Protein AF-A0AAV1RRB9-F1 (afdb_monomer)

Solvent-accessible surface area (backbone atoms only — not comparable to full-atom values): 8100 Å² total; per-residue (Å²): 144,80,88,82,88,80,83,94,76,84,83,80,79,78,80,84,76,79,80,80,79,78,76,60,75,64,66,66,58,56,53,53,58,51,52,50,53,50,52,51,52,53,55,63,64,67,69,72,75,82,74,82,63,74,76,48,72,81,57,84,73,44,67,56,48,50,47,99,85,59,80,60,52,45,41,55,83,48,51,37,30,38,40,61,41,67,80,47,100,87,47,66,41,32,40,53,33,31,25,35,58,77,45,92,83,40,57,71,80,43,63,68,93,56,103,60,76,37,70,67,52,72,51,73,81

Radius of gyration: 35.42 Å; Cα contacts (8 Å, |Δi|>4): 133; chains: 1; bounding box: 106×40×64 Å

pLDDT: mean 72.8, std 14.33, range [38.25, 92.75]

Secondary structure (DSSP, 8-state):
------------------------THHHHHHHHHHHHHHHHHHHHTT-------TTPPPTT-EEES-TTPPPEEPTTSSEEEEEEESSTT---EEEEEEESSSTT--EEEE---S--BSS-EEE-

Organism: NCBI:txid77055

Mean predicted aligned error: 17.49 Å

Nearest PDB structures (foldseek):
  3wj9-assembly2_B  TM=6.007E-01  e=3.300E+00  Schizosaccharomyces pombe 972h-
  8pbz-assembly1_E  TM=2.668E-01  e=9.155E-01  Mycoplasmoides genitalium G37
  6rut-assembly2_F-2  TM=2.637E-01  e=2.695E+00  Mycoplasmoides genitalium G37
  6s3u-assembly4_D  TM=2.751E-01  e=2.695E+00  Mycoplasmoides genitalium G37
  6s3u-assembly3_C  TM=2.755E-01  e=2.695E+00  Mycoplasmoides genitalium G37

Sequence (125 aa):
MTCVSIDHRLKLKQPLLTRDKTVPPDLLAMGSKFAFAFLLFYFLMSSHSVTSQTSGNVSIGESLAAMDQNLPWLSPSNDFAFGFRQLSDNDDFFLLAMWYYKIPDRDIVWYANGDRKSCTERIKV

Structure (mmCIF, N/CA/C/O backbone):
data_AF-A0AAV1RRB9-F1
#
_entry.id   AF-A0AAV1RRB9-F1
#
loop_
_atom_site.group_PDB
_atom_site.id
_atom_site.type_symbol
_atom_site.label_atom_id
_atom_site.label_alt_id
_atom_site.label_comp_id
_atom_site.label_asym_id
_atom_site.label_entity_id
_atom_site.label_seq_id
_atom_site.pdbx_PDB_ins_code
_atom_site.Cartn_x
_atom_site.Cartn_y
_atom_site.Cartn_z
_atom_site.occupancy
_atom_site.B_iso_or_equiv
_atom_site.auth_seq_id
_atom_site.auth_comp_id
_atom_site.auth_asym_id
_atom_site.auth_atom_id
_atom_site.pdbx_PDB_model_num
ATOM 1 N N . MET A 1 1 ? -87.352 22.703 3.178 1.00 51.81 1 MET A N 1
ATOM 2 C CA . MET A 1 1 ? -87.181 24.069 3.708 1.00 51.81 1 MET A CA 1
ATOM 3 C C . MET A 1 1 ? -87.572 24.039 5.175 1.00 51.81 1 MET A C 1
ATOM 5 O O . MET A 1 1 ? -88.754 23.938 5.432 1.00 51.81 1 MET A O 1
ATOM 9 N N . THR A 1 2 ? -86.584 23.994 6.074 1.00 38.25 2 THR A N 1
ATOM 10 C CA . THR A 1 2 ? -86.540 24.590 7.430 1.00 38.25 2 THR A CA 1
ATOM 11 C C . THR A 1 2 ? -85.249 24.117 8.096 1.00 38.25 2 THR A C 1
ATOM 13 O O . THR A 1 2 ? -84.996 22.918 8.195 1.00 38.25 2 THR A O 1
ATOM 16 N N . CYS A 1 3 ? -84.419 25.085 8.480 1.00 48.78 3 CYS A N 1
ATOM 17 C CA . CYS A 1 3 ? -83.172 24.926 9.220 1.00 48.78 3 CYS A CA 1
ATOM 18 C C . CYS A 1 3 ? -83.400 24.358 10.622 1.00 48.78 3 CYS A C 1
ATOM 20 O O . CYS A 1 3 ? -84.413 24.675 11.237 1.00 48.78 3 CYS A O 1
ATOM 22 N N . VAL A 1 4 ? -82.377 23.711 11.188 1.00 47.28 4 VAL A N 1
ATOM 23 C CA . VAL A 1 4 ? -82.073 23.850 12.619 1.00 47.28 4 VAL A CA 1
ATOM 24 C C . VAL A 1 4 ? -80.562 24.011 12.776 1.00 47.28 4 VAL A C 1
ATOM 26 O O . VAL A 1 4 ? -79.782 23.114 12.471 1.00 47.28 4 VAL A O 1
ATOM 29 N N . SER A 1 5 ? -80.182 25.210 13.211 1.00 53.41 5 SER A N 1
ATOM 30 C CA . SER A 1 5 ? -78.868 25.547 13.750 1.00 53.41 5 SER A CA 1
ATOM 31 C C . SER A 1 5 ? -78.673 24.802 15.070 1.00 53.41 5 SER A C 1
ATOM 33 O O . SER A 1 5 ? -79.579 24.818 15.905 1.00 53.41 5 SER A O 1
ATOM 35 N N . ILE A 1 6 ? -77.517 24.168 15.272 1.00 54.34 6 ILE A N 1
ATOM 36 C CA . ILE A 1 6 ? -77.141 23.602 16.570 1.00 54.34 6 ILE A CA 1
ATOM 37 C C . ILE A 1 6 ? -75.902 24.340 17.072 1.00 54.34 6 ILE A C 1
ATOM 39 O O . ILE A 1 6 ? -74.846 24.349 16.443 1.00 54.34 6 ILE A O 1
ATOM 43 N N . ASP A 1 7 ? -76.124 24.995 18.206 1.00 57.22 7 ASP A N 1
ATOM 44 C CA . ASP A 1 7 ? -75.237 25.875 18.951 1.00 57.22 7 ASP A CA 1
ATOM 45 C C . ASP A 1 7 ? -74.053 25.117 19.585 1.00 57.22 7 ASP A C 1
ATOM 47 O O . ASP A 1 7 ? -74.138 23.949 19.974 1.00 57.22 7 ASP A O 1
ATOM 51 N N . HIS A 1 8 ? -72.921 25.804 19.684 1.00 49.53 8 HIS A N 1
ATOM 52 C CA . HIS A 1 8 ? -71.588 25.261 19.912 1.00 49.53 8 HIS A CA 1
ATOM 53 C C . HIS A 1 8 ? -71.175 25.467 21.379 1.00 49.53 8 HIS A C 1
ATOM 55 O O . HIS A 1 8 ? -70.448 26.405 21.706 1.00 49.53 8 HIS A O 1
ATOM 61 N N . ARG A 1 9 ? -71.595 24.598 22.309 1.00 56.62 9 ARG A N 1
ATOM 62 C CA . ARG A 1 9 ? -71.136 24.667 23.718 1.00 56.62 9 ARG A CA 1
ATOM 63 C C . ARG A 1 9 ? -70.983 23.299 24.391 1.00 56.62 9 ARG A C 1
ATOM 65 O O . ARG A 1 9 ? -71.721 22.941 25.302 1.00 56.62 9 ARG A O 1
ATOM 72 N N . LEU A 1 10 ? -69.920 22.577 24.038 1.00 43.47 10 LEU A N 1
ATOM 73 C CA . LEU A 1 10 ? -69.386 21.509 24.889 1.00 43.47 10 LEU A CA 1
ATOM 74 C C . LEU A 1 10 ? -68.422 22.121 25.918 1.00 43.47 10 LEU A C 1
ATOM 76 O O . LEU A 1 10 ? -67.304 22.523 25.597 1.00 43.47 10 LEU A O 1
ATOM 80 N N . LYS A 1 11 ? -68.868 22.232 27.175 1.00 55.78 11 LYS A N 1
ATOM 81 C CA . LYS A 1 11 ? -68.004 22.553 28.321 1.00 55.78 11 LYS A CA 1
ATOM 82 C C . LYS A 1 11 ? -67.121 21.340 28.626 1.00 55.78 11 LYS A C 1
ATOM 84 O O . LYS A 1 11 ? -67.548 20.411 29.304 1.00 55.78 11 LYS A O 1
ATOM 89 N N . LEU A 1 12 ? -65.879 21.366 28.152 1.00 44.50 12 LEU A N 1
ATOM 90 C CA . LEU A 1 12 ? -64.845 20.430 28.591 1.00 44.50 12 LEU A CA 1
ATOM 91 C C . LEU A 1 12 ? -64.546 20.676 30.077 1.00 44.50 12 LEU A C 1
ATOM 93 O O . LEU A 1 12 ? -63.987 21.706 30.457 1.00 44.50 12 LEU A O 1
ATOM 97 N N . LYS A 1 13 ? -64.950 19.733 30.929 1.00 47.28 13 LYS A N 1
ATOM 98 C CA . LYS A 1 13 ? -64.556 19.674 32.339 1.00 47.28 13 LYS A CA 1
ATOM 99 C C . LYS A 1 13 ? -63.133 19.119 32.382 1.00 47.28 13 LYS A C 1
ATOM 101 O O . LYS A 1 13 ? -62.922 17.949 32.084 1.00 47.28 13 LYS A O 1
ATOM 106 N N . GLN A 1 14 ? -62.155 19.965 32.688 1.00 52.16 14 GLN A N 1
ATOM 107 C CA . GLN A 1 14 ? -60.766 19.528 32.830 1.00 52.16 14 GLN A CA 1
ATOM 108 C C . GLN A 1 14 ? -60.621 18.596 34.052 1.00 52.16 14 GLN A C 1
ATOM 110 O O . GLN A 1 14 ? -61.156 18.919 35.118 1.00 52.16 14 GLN A O 1
ATOM 115 N N . PRO A 1 15 ? -59.908 17.461 33.932 1.00 46.00 15 PRO A N 1
ATOM 116 C CA . PRO A 1 15 ? -59.528 16.648 35.077 1.00 46.00 15 PRO A CA 1
ATOM 117 C C . PRO A 1 15 ? -58.355 17.308 35.814 1.00 46.00 15 PRO A C 1
ATOM 119 O O . PRO A 1 15 ? -57.329 17.643 35.225 1.00 46.00 15 PRO A O 1
ATOM 122 N N . LEU A 1 16 ? -58.526 17.502 37.121 1.00 53.34 16 LEU A N 1
ATOM 123 C CA . LEU A 1 16 ? -57.481 17.932 38.046 1.00 53.34 16 LEU A CA 1
ATOM 124 C C . LEU A 1 16 ? -56.416 16.831 38.138 1.00 53.34 16 LEU A C 1
ATOM 126 O O . LEU A 1 16 ? -56.592 15.855 38.863 1.00 53.34 16 LEU A O 1
ATOM 130 N N . LEU A 1 17 ? -55.312 16.979 37.405 1.00 53.25 17 LEU A N 1
ATOM 131 C CA . LEU A 1 17 ? -54.121 16.165 37.626 1.00 53.25 17 LEU A CA 1
ATOM 132 C C . LEU A 1 17 ? -53.385 16.746 38.841 1.00 53.25 17 LEU A C 1
ATOM 134 O O . LEU A 1 17 ? -52.654 17.733 38.736 1.00 53.25 17 LEU A O 1
ATOM 138 N N . THR A 1 18 ? -53.624 16.173 40.018 1.00 52.66 18 THR A N 1
ATOM 139 C CA . THR A 1 18 ? -52.824 16.454 41.212 1.00 52.66 18 THR A CA 1
ATOM 140 C C . THR A 1 18 ? -51.384 16.048 40.933 1.00 52.66 18 THR A C 1
ATOM 142 O O . THR A 1 18 ? -51.072 14.879 40.728 1.00 52.66 18 THR A O 1
ATOM 145 N N . ARG A 1 19 ? -50.513 17.052 40.884 1.00 55.91 19 ARG A N 1
ATOM 146 C CA . ARG A 1 19 ? -49.076 16.917 40.687 1.00 55.91 19 ARG A CA 1
ATOM 147 C C . ARG A 1 19 ? -48.447 16.284 41.931 1.00 55.91 19 ARG A C 1
ATOM 149 O O . ARG A 1 19 ? -48.034 17.012 42.830 1.00 55.91 19 ARG A O 1
ATOM 156 N N . ASP A 1 20 ? -48.364 14.959 41.976 1.00 57.38 20 ASP A N 1
ATOM 157 C CA . ASP A 1 20 ? -47.410 14.286 42.857 1.00 57.38 20 ASP A CA 1
ATOM 158 C C . ASP A 1 20 ? -45.998 14.546 42.307 1.00 57.38 20 ASP A C 1
ATOM 160 O O . ASP A 1 20 ? -45.696 14.252 41.150 1.00 57.38 20 ASP A O 1
ATOM 164 N N . LYS A 1 21 ? -45.169 15.233 43.097 1.00 60.34 21 LYS A N 1
ATOM 165 C CA . LYS A 1 21 ? -43.806 15.657 42.727 1.00 60.34 21 LYS A CA 1
ATOM 166 C C . LYS A 1 21 ? -42.730 14.720 43.267 1.00 60.34 21 LYS A C 1
ATOM 168 O O . LYS A 1 21 ? -41.552 15.078 43.246 1.00 60.34 21 LYS A O 1
ATOM 173 N N . THR A 1 22 ? -43.094 13.545 43.753 1.00 66.94 22 THR A N 1
ATOM 174 C CA . THR A 1 22 ? -42.112 12.624 44.316 1.00 66.94 22 THR A CA 1
ATOM 175 C C . THR A 1 22 ? -41.372 11.922 43.177 1.00 66.94 22 THR A C 1
ATOM 177 O O . THR A 1 22 ? -41.810 10.898 42.663 1.00 66.94 22 THR A O 1
ATOM 180 N N . VAL A 1 23 ? -40.259 12.517 42.729 1.00 64.00 23 VAL A N 1
ATOM 181 C CA . VAL A 1 23 ? -39.320 11.871 41.801 1.00 64.00 23 VAL A CA 1
ATOM 182 C C . VAL A 1 23 ? -38.836 10.584 42.476 1.00 64.00 23 VAL A C 1
ATOM 184 O O . VAL A 1 23 ? -38.258 10.671 43.562 1.00 64.00 23 VAL A O 1
ATOM 187 N N . PRO A 1 24 ? -39.082 9.399 41.892 1.00 64.50 24 PRO A N 1
ATOM 188 C CA . PRO A 1 24 ? -38.696 8.147 42.520 1.00 64.50 24 PRO A CA 1
ATOM 189 C C . PRO A 1 24 ? -37.164 8.095 42.644 1.00 64.50 24 PRO A C 1
ATOM 191 O O . PRO A 1 24 ? -36.466 8.441 41.683 1.00 64.50 24 PRO A O 1
ATOM 194 N N . PRO A 1 25 ? -36.616 7.667 43.797 1.00 60.03 25 PRO A N 1
ATOM 195 C CA . PRO A 1 25 ? -35.169 7.610 44.037 1.00 60.03 25 PRO A CA 1
ATOM 196 C C . PRO A 1 25 ? -34.417 6.735 43.013 1.00 60.03 25 PRO A C 1
ATOM 198 O O . PRO A 1 25 ? -33.216 6.909 42.803 1.00 60.03 25 PRO A O 1
ATOM 201 N N . ASP A 1 26 ? -35.136 5.867 42.302 1.00 57.56 26 ASP A N 1
ATOM 202 C CA . ASP A 1 26 ? -34.621 4.998 41.243 1.00 57.56 26 ASP A CA 1
ATOM 203 C C . ASP A 1 26 ? -34.171 5.761 39.985 1.00 57.56 26 ASP A C 1
ATOM 205 O O . ASP A 1 26 ? -33.285 5.301 39.260 1.00 57.56 26 ASP A O 1
ATOM 209 N N . LEU A 1 27 ? -34.721 6.955 39.736 1.00 56.41 27 LEU A N 1
ATOM 210 C CA . LEU A 1 27 ? -34.392 7.759 38.554 1.00 56.41 27 LEU A CA 1
ATOM 211 C C . LEU A 1 27 ? -32.975 8.360 38.640 1.00 56.41 27 LEU A C 1
ATOM 213 O O . LEU A 1 27 ? -32.290 8.493 37.627 1.00 56.41 27 LEU A O 1
ATOM 217 N N . LEU A 1 28 ? -32.509 8.684 39.852 1.00 58.94 28 LEU A N 1
ATOM 218 C CA . LEU A 1 28 ? -31.154 9.198 40.090 1.00 58.94 28 LEU A CA 1
ATOM 219 C C . LEU A 1 28 ? -30.108 8.071 40.117 1.00 58.94 28 LEU A C 1
ATOM 221 O O . LEU A 1 28 ? -28.970 8.268 39.686 1.00 58.94 28 LEU A O 1
ATOM 225 N N . ALA A 1 29 ? -30.490 6.870 40.563 1.00 59.59 29 ALA A N 1
ATOM 226 C CA . ALA A 1 29 ? -29.603 5.707 40.614 1.00 59.59 29 ALA A CA 1
ATOM 227 C C . ALA A 1 29 ? -29.303 5.109 39.223 1.00 59.59 29 ALA A C 1
ATOM 229 O O . ALA A 1 29 ? -28.217 4.565 39.000 1.00 59.59 29 ALA A O 1
ATOM 230 N N . MET A 1 30 ? -30.238 5.232 38.274 1.00 60.72 30 MET A N 1
ATOM 231 C CA . MET A 1 30 ? -30.115 4.660 36.927 1.00 60.72 30 MET A CA 1
ATOM 232 C C . MET A 1 30 ? -29.115 5.424 36.038 1.00 60.72 30 MET A C 1
ATOM 234 O O . MET A 1 30 ? -28.410 4.810 35.237 1.00 60.72 30 MET A O 1
ATOM 238 N N . GLY A 1 31 ? -28.971 6.741 36.226 1.00 65.06 31 GLY A N 1
ATOM 239 C CA . GLY A 1 31 ? -28.043 7.573 35.444 1.00 65.06 31 GLY A CA 1
ATOM 240 C C . GLY A 1 31 ? -26.566 7.383 35.806 1.00 65.06 31 GLY A C 1
ATOM 241 O O . GLY A 1 31 ? -25.703 7.451 34.933 1.00 65.06 31 GLY A O 1
ATOM 242 N N . SER A 1 32 ? -26.265 7.088 37.075 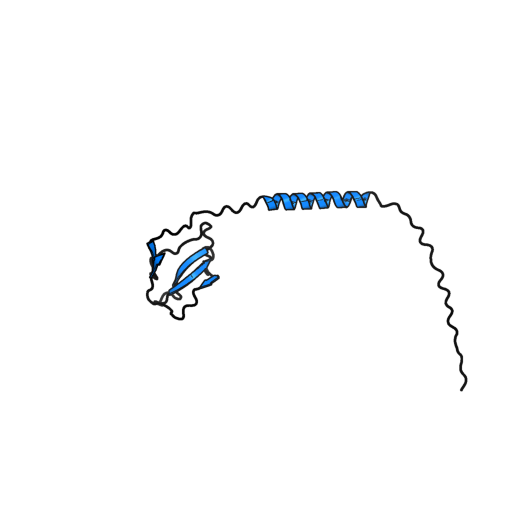1.00 76.94 32 SER A N 1
ATOM 243 C CA . SER A 1 32 ? -24.884 6.969 37.570 1.00 76.94 32 SER A CA 1
ATOM 244 C C . SER A 1 32 ? -24.148 5.754 36.990 1.00 76.94 32 SER A C 1
ATOM 246 O O . SER A 1 32 ? -23.011 5.866 36.534 1.00 76.94 32 SER A O 1
ATOM 248 N N . LYS A 1 33 ? -24.819 4.596 36.914 1.00 77.81 33 LYS A N 1
ATOM 249 C CA . LYS A 1 33 ? -24.242 3.372 36.328 1.00 77.81 33 LYS A CA 1
ATOM 250 C C . LYS A 1 33 ? -23.994 3.522 34.828 1.00 77.81 33 LYS A C 1
ATOM 252 O O . LYS A 1 33 ? -22.961 3.078 34.336 1.00 77.81 33 LYS A O 1
ATOM 257 N N . PHE A 1 34 ? -24.917 4.179 34.124 1.00 78.50 34 PHE A N 1
ATOM 258 C CA . PHE A 1 34 ? -24.753 4.496 32.709 1.00 78.50 34 PHE A CA 1
ATOM 259 C C . PHE A 1 34 ? -23.577 5.448 32.491 1.00 78.50 34 PHE A C 1
ATOM 261 O O . PHE A 1 34 ? -22.702 5.147 31.687 1.00 78.50 34 PHE A O 1
ATOM 268 N N . ALA A 1 35 ? -23.501 6.544 33.250 1.00 85.12 35 ALA A N 1
ATOM 269 C CA . ALA A 1 35 ? -22.389 7.488 33.167 1.00 85.12 35 ALA A CA 1
ATOM 270 C C . ALA A 1 35 ? -21.037 6.811 33.447 1.00 85.12 35 ALA A C 1
ATOM 272 O O . ALA A 1 35 ? -20.076 7.034 32.717 1.00 85.12 35 ALA A O 1
ATOM 273 N N . PHE A 1 36 ? -20.971 5.931 34.448 1.00 85.06 36 PHE A N 1
ATOM 274 C CA . PHE A 1 36 ? -19.762 5.174 34.768 1.00 85.06 36 PHE A CA 1
ATOM 275 C C . PHE A 1 36 ? -19.356 4.202 33.649 1.00 85.06 36 PHE A C 1
ATOM 277 O O . PHE A 1 36 ? -18.182 4.140 33.291 1.00 85.06 36 PHE A O 1
ATOM 284 N N . ALA A 1 37 ? -20.316 3.490 33.049 1.00 88.94 37 ALA A N 1
ATOM 285 C CA . ALA A 1 37 ? -20.062 2.613 31.905 1.00 88.94 37 ALA A CA 1
ATOM 286 C C . ALA A 1 37 ? -19.565 3.395 30.676 1.00 88.94 37 ALA A C 1
ATOM 288 O O . ALA A 1 37 ? -18.619 2.965 30.018 1.00 88.94 37 ALA A O 1
ATOM 289 N N . PHE A 1 38 ? -20.146 4.568 30.404 1.00 84.94 38 PHE A N 1
ATOM 290 C CA . PHE A 1 38 ? -19.672 5.463 29.348 1.00 84.94 38 PHE A CA 1
ATOM 291 C C . PHE A 1 38 ? -18.246 5.956 29.620 1.00 84.94 38 PHE A C 1
ATOM 293 O O . PHE A 1 38 ? -17.404 5.879 28.730 1.00 84.94 38 PHE A O 1
ATOM 300 N N . LEU A 1 39 ? -17.940 6.407 30.840 1.00 86.94 39 LEU A N 1
ATOM 301 C CA . LEU A 1 39 ? -16.593 6.861 31.211 1.00 86.94 39 LEU A CA 1
ATOM 302 C C . LEU A 1 39 ? -15.550 5.743 31.096 1.00 86.94 39 LEU A C 1
ATOM 304 O O . LEU A 1 39 ? -14.458 5.986 30.587 1.00 86.94 39 LEU A O 1
ATOM 308 N N . LEU A 1 40 ? -15.891 4.517 31.502 1.00 86.12 40 LEU A N 1
ATOM 309 C CA . LEU A 1 40 ? -15.035 3.343 31.315 1.00 86.12 40 LEU A CA 1
ATOM 310 C C . LEU A 1 40 ? -14.787 3.040 29.837 1.00 86.12 40 LEU A C 1
ATOM 312 O O . LEU A 1 40 ? -13.651 2.772 29.455 1.00 86.12 40 LEU A O 1
ATOM 316 N N . PHE A 1 41 ? -15.820 3.117 28.998 1.00 85.06 41 PHE A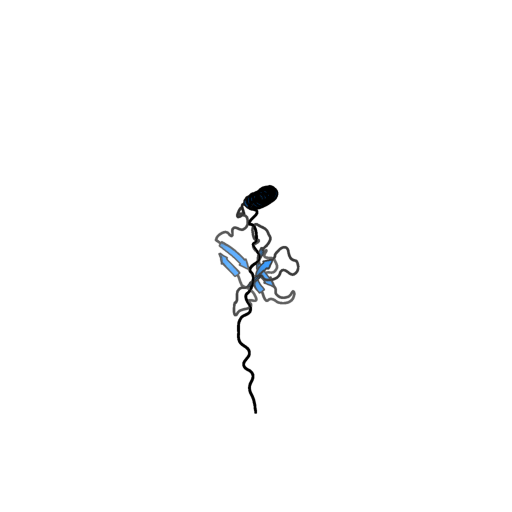 N 1
ATOM 317 C CA . PHE A 1 41 ? -15.688 2.923 27.555 1.00 85.06 41 PHE A CA 1
ATOM 318 C C . PHE A 1 41 ? -14.776 3.982 26.916 1.00 85.06 41 PHE A C 1
ATOM 320 O O . PHE A 1 41 ? -13.870 3.635 26.161 1.00 85.06 41 PHE A O 1
ATOM 327 N N . TYR A 1 42 ? -14.945 5.260 27.272 1.00 84.38 42 TYR A N 1
ATOM 328 C CA . TYR A 1 42 ? -14.056 6.337 26.821 1.00 84.38 42 TYR A CA 1
ATOM 329 C C . TYR A 1 42 ? -12.613 6.144 27.306 1.00 84.38 42 TYR A C 1
ATOM 331 O O . TYR A 1 42 ? -11.680 6.350 26.532 1.00 84.38 42 TYR A O 1
ATOM 339 N N . PHE A 1 43 ? -12.414 5.710 28.553 1.00 82.19 43 PHE A N 1
ATOM 340 C CA . PHE A 1 43 ? -11.085 5.434 29.101 1.00 82.19 43 PHE A CA 1
ATOM 341 C C . PHE A 1 43 ? -10.394 4.273 28.370 1.00 82.19 43 PHE A C 1
ATOM 343 O O . PHE A 1 43 ? -9.234 4.396 27.977 1.00 82.19 43 PHE A O 1
ATOM 350 N N . LEU A 1 44 ? -11.118 3.185 28.100 1.00 80.00 44 LEU A N 1
ATOM 351 C CA . LEU A 1 44 ? -10.616 2.045 27.325 1.00 80.00 44 LEU A CA 1
ATOM 352 C C . LEU A 1 44 ? -10.207 2.457 25.902 1.00 80.00 44 LEU A C 1
ATOM 354 O O . LEU A 1 44 ? -9.141 2.066 25.435 1.00 80.00 44 LEU A O 1
ATOM 358 N N . MET A 1 45 ? -11.006 3.302 25.247 1.00 75.81 45 MET A N 1
ATOM 359 C CA . MET A 1 45 ? -10.720 3.801 23.895 1.00 75.81 45 MET A CA 1
ATOM 360 C C . MET A 1 45 ? -9.595 4.845 23.852 1.00 75.81 45 MET A C 1
ATOM 362 O O . MET A 1 45 ? -8.959 5.023 22.816 1.00 75.81 45 MET A O 1
ATOM 366 N N . SER A 1 46 ? -9.305 5.521 24.969 1.00 71.19 46 SER A N 1
ATOM 367 C CA . SER A 1 46 ? -8.238 6.530 25.044 1.00 71.19 46 SER A CA 1
ATOM 368 C C . SER A 1 46 ? -6.819 5.945 24.983 1.00 71.19 46 SER A C 1
ATOM 370 O O . SER A 1 46 ? -5.858 6.686 24.792 1.00 71.19 46 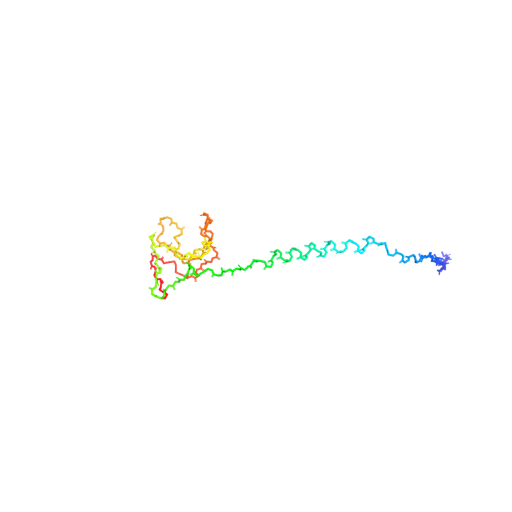SER A O 1
ATOM 372 N N . SER A 1 47 ? -6.675 4.618 25.101 1.00 61.28 47 SER A N 1
ATOM 373 C CA . SER A 1 47 ? -5.374 3.931 25.145 1.00 61.28 47 SER A CA 1
ATOM 374 C C . SER A 1 47 ? -4.805 3.552 23.769 1.00 61.28 47 SER A C 1
ATOM 376 O O . SER A 1 47 ? -3.746 2.931 23.688 1.00 61.28 47 SER A O 1
ATOM 378 N N . HIS A 1 48 ? -5.447 3.941 22.665 1.00 62.91 48 HIS A N 1
ATOM 379 C CA . HIS A 1 48 ? -4.920 3.693 21.321 1.00 62.91 48 HIS A CA 1
ATOM 380 C C . HIS A 1 48 ? -3.963 4.808 20.889 1.00 62.91 48 HIS A C 1
ATOM 382 O O . HIS A 1 48 ? -4.304 5.684 20.099 1.00 62.91 48 HIS A O 1
ATOM 388 N N . SER A 1 49 ? -2.735 4.771 21.402 1.00 61.00 49 SER A N 1
ATOM 389 C CA . SER A 1 49 ? -1.641 5.520 20.784 1.00 61.00 49 SER A CA 1
ATOM 390 C C . SER A 1 49 ? -1.187 4.764 19.537 1.00 61.00 49 SER A C 1
ATOM 392 O O . SER A 1 49 ? -0.563 3.710 19.634 1.00 61.00 49 SER A O 1
ATOM 394 N N . VAL A 1 50 ? -1.523 5.279 18.353 1.00 61.88 50 VAL A N 1
ATOM 395 C CA . VAL A 1 50 ? -0.957 4.784 17.093 1.00 61.88 50 VAL A CA 1
ATOM 396 C C . VAL A 1 50 ? 0.492 5.257 17.036 1.00 61.88 50 VAL A C 1
ATOM 398 O O . VAL A 1 50 ? 0.774 6.398 16.680 1.00 61.88 50 VAL A O 1
ATOM 401 N N . THR A 1 51 ? 1.430 4.398 17.424 1.00 59.12 51 THR A N 1
ATOM 402 C CA . THR A 1 51 ? 2.847 4.643 17.151 1.00 59.12 51 THR A CA 1
ATOM 403 C C . THR A 1 51 ? 3.057 4.511 15.646 1.00 59.12 51 THR A C 1
ATOM 405 O O . THR A 1 51 ? 2.898 3.422 15.093 1.00 59.12 51 THR A O 1
ATOM 408 N N . SER A 1 52 ? 3.406 5.606 14.962 1.00 57.59 52 SER A N 1
ATOM 409 C CA . SER A 1 52 ? 3.863 5.514 13.575 1.00 57.59 52 SER A CA 1
ATOM 410 C C . SER A 1 52 ? 5.185 4.751 13.574 1.00 57.59 52 SER A C 1
ATOM 412 O O . SER A 1 52 ? 6.215 5.266 14.009 1.00 57.59 52 SER A O 1
ATOM 414 N N . GLN A 1 53 ? 5.153 3.494 13.148 1.00 62.16 53 GLN A N 1
ATOM 415 C CA . GLN A 1 53 ? 6.368 2.708 13.007 1.00 62.16 53 GLN A CA 1
ATOM 416 C C . GLN A 1 53 ? 7.200 3.286 11.851 1.00 62.16 53 GLN A C 1
ATOM 418 O O . GLN A 1 53 ? 6.669 3.571 10.783 1.00 62.16 53 GLN A O 1
ATOM 423 N N . THR A 1 54 ? 8.502 3.485 12.053 1.00 56.47 54 THR A N 1
ATOM 424 C CA . THR A 1 54 ? 9.419 4.049 11.042 1.00 56.47 54 THR A CA 1
ATOM 425 C C . THR A 1 54 ? 9.966 2.996 10.074 1.00 56.47 54 THR A C 1
ATOM 427 O O . THR A 1 54 ? 10.775 3.307 9.205 1.00 56.47 54 THR A O 1
ATOM 430 N N . SER A 1 55 ? 9.501 1.751 10.186 1.00 61.12 55 SER A N 1
ATOM 431 C CA . SER A 1 55 ? 10.014 0.565 9.486 1.00 61.12 55 SER A CA 1
ATOM 432 C C . SER A 1 55 ? 9.705 0.505 7.978 1.00 61.12 55 SER A C 1
ATOM 434 O O . SER A 1 55 ? 9.903 -0.534 7.364 1.00 61.12 55 SER A O 1
ATOM 436 N N . GLY A 1 56 ? 9.213 1.595 7.384 1.00 67.44 56 GLY A N 1
ATOM 437 C CA . GLY A 1 56 ? 8.870 1.721 5.961 1.00 67.44 56 GLY A CA 1
ATOM 438 C C . GLY A 1 56 ? 9.516 2.946 5.315 1.00 67.44 56 GLY A C 1
ATOM 439 O O . GLY A 1 56 ? 8.942 3.540 4.407 1.00 67.44 56 GLY A O 1
ATOM 440 N N . ASN A 1 57 ? 10.654 3.391 5.851 1.00 74.50 57 ASN A N 1
ATOM 441 C CA . ASN A 1 57 ? 11.348 4.566 5.346 1.00 74.50 57 ASN A CA 1
ATOM 442 C C . ASN A 1 57 ? 12.117 4.212 4.067 1.00 74.50 57 ASN A C 1
ATOM 444 O O . ASN A 1 57 ? 12.933 3.293 4.078 1.00 74.50 57 ASN A O 1
ATOM 448 N N . VAL A 1 58 ? 11.860 4.944 2.988 1.00 78.94 58 VAL A N 1
ATOM 449 C CA . VAL A 1 58 ? 12.541 4.767 1.702 1.00 78.94 58 VAL A CA 1
ATOM 450 C C . VAL A 1 58 ? 13.688 5.760 1.633 1.00 78.94 58 VAL A C 1
ATOM 452 O O . VAL A 1 58 ? 13.477 6.968 1.766 1.00 78.94 58 VAL A O 1
ATOM 455 N N . SER A 1 59 ? 14.910 5.260 1.461 1.00 83.81 59 SER A N 1
ATOM 456 C CA . SER A 1 59 ? 16.087 6.123 1.399 1.00 83.81 59 SER A CA 1
ATOM 457 C C . SER A 1 59 ? 16.229 6.805 0.030 1.00 83.81 59 SER A C 1
ATOM 459 O O . SER A 1 59 ? 15.843 6.259 -1.004 1.00 83.81 59 SER A O 1
ATOM 461 N N . ILE A 1 60 ? 16.770 8.030 0.021 1.00 84.62 60 ILE A N 1
ATOM 462 C CA . ILE A 1 60 ? 17.039 8.775 -1.219 1.00 84.62 60 ILE A CA 1
ATOM 463 C C . ILE A 1 60 ? 18.035 7.975 -2.064 1.00 84.62 60 ILE A C 1
ATOM 465 O O . ILE A 1 60 ? 19.089 7.570 -1.569 1.00 84.62 60 ILE A O 1
ATOM 469 N N . GLY A 1 61 ? 17.718 7.774 -3.341 1.00 83.19 61 GLY A N 1
ATOM 470 C CA . GLY A 1 61 ? 18.490 6.939 -4.257 1.00 83.19 61 GLY A CA 1
ATOM 471 C C . GLY A 1 61 ? 17.974 5.507 -4.392 1.00 83.19 61 GLY A C 1
ATOM 472 O O . GLY A 1 61 ? 18.434 4.797 -5.293 1.00 83.19 61 GLY A O 1
ATOM 473 N N . GLU A 1 62 ? 17.002 5.080 -3.579 1.00 83.00 62 GLU A N 1
ATOM 474 C CA . GLU A 1 62 ? 16.294 3.829 -3.839 1.00 83.00 62 GLU A CA 1
ATOM 475 C C . GLU A 1 62 ? 15.437 3.921 -5.093 1.00 83.00 62 GLU A C 1
ATOM 477 O O . GLU A 1 62 ? 14.959 4.981 -5.506 1.00 83.00 62 GLU A O 1
ATOM 482 N N . SER A 1 63 ? 15.260 2.769 -5.735 1.00 83.69 63 SER A N 1
ATOM 483 C CA . SER A 1 63 ? 14.483 2.689 -6.957 1.00 83.69 63 SER A CA 1
ATOM 484 C C . SER A 1 63 ? 13.646 1.430 -7.006 1.00 83.69 63 SER A C 1
ATOM 486 O O . SER A 1 63 ? 14.161 0.339 -6.759 1.00 83.69 63 SER A O 1
ATOM 488 N N . LEU A 1 64 ? 12.394 1.581 -7.416 1.00 85.94 64 LEU A N 1
ATOM 489 C CA . LEU A 1 64 ? 11.525 0.472 -7.774 1.00 85.94 64 LEU A CA 1
ATOM 490 C C . LEU A 1 64 ? 11.541 0.314 -9.286 1.00 85.94 64 LEU A C 1
ATOM 492 O O . LEU A 1 64 ? 11.376 1.290 -10.018 1.00 85.94 64 LEU A O 1
ATOM 496 N N . ALA A 1 65 ? 11.739 -0.913 -9.748 1.00 84.06 65 ALA A N 1
ATOM 497 C CA . ALA A 1 65 ? 11.610 -1.268 -11.151 1.00 84.06 65 ALA A CA 1
ATOM 498 C C . ALA A 1 65 ? 10.460 -2.256 -11.334 1.00 84.06 65 ALA A C 1
ATOM 500 O O . ALA A 1 65 ? 10.217 -3.103 -10.473 1.00 84.06 65 ALA A O 1
ATOM 501 N N . ALA A 1 66 ? 9.787 -2.143 -12.472 1.00 81.69 66 ALA A N 1
ATOM 502 C CA . ALA A 1 66 ? 8.841 -3.119 -12.987 1.00 81.69 66 ALA A CA 1
ATOM 503 C C . ALA A 1 66 ? 9.590 -4.396 -13.411 1.00 81.69 66 ALA A C 1
ATOM 505 O O . ALA A 1 66 ? 9.921 -4.576 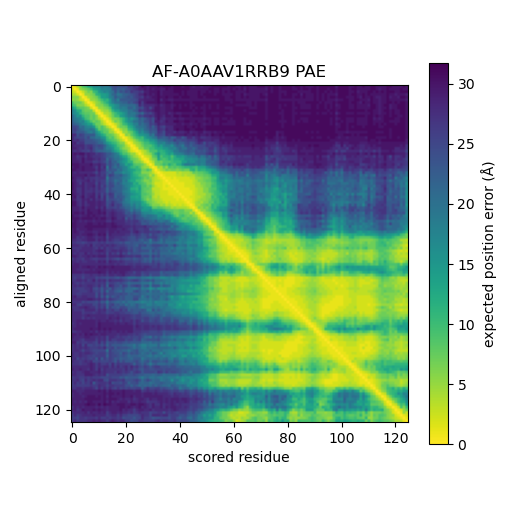-14.579 1.00 81.69 66 ALA A O 1
ATOM 506 N N . MET A 1 67 ? 9.968 -5.222 -12.436 1.00 75.06 67 ME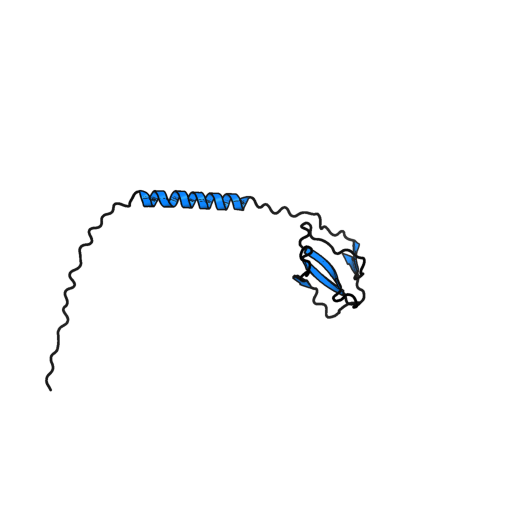T A N 1
ATOM 507 C CA . MET A 1 67 ? 10.671 -6.480 -12.659 1.00 75.06 67 MET A CA 1
ATOM 508 C C . MET A 1 67 ? 10.175 -7.513 -11.656 1.00 75.06 67 MET A C 1
ATOM 510 O O . MET A 1 67 ? 10.023 -7.208 -10.475 1.00 75.06 67 MET A O 1
ATOM 514 N N . ASP A 1 68 ? 9.994 -8.738 -12.132 1.00 64.12 68 ASP A N 1
ATOM 515 C CA . ASP A 1 68 ? 9.364 -9.846 -11.406 1.00 64.12 68 ASP A CA 1
ATOM 516 C C . ASP A 1 68 ? 10.053 -10.205 -10.072 1.00 64.12 68 ASP A C 1
ATOM 518 O O . ASP A 1 68 ? 9.470 -10.785 -9.163 1.00 64.12 68 ASP A O 1
ATOM 522 N N . GLN A 1 69 ? 11.325 -9.826 -9.935 1.00 66.94 69 GLN A N 1
ATOM 523 C CA . GLN A 1 69 ? 12.157 -10.139 -8.773 1.00 66.94 69 GLN A CA 1
ATOM 524 C C . GLN A 1 69 ? 12.237 -9.003 -7.745 1.00 66.94 69 GLN A C 1
ATOM 526 O O . GLN A 1 69 ? 12.837 -9.187 -6.684 1.00 66.94 69 GLN A O 1
ATOM 531 N N . ASN A 1 70 ? 11.685 -7.820 -8.036 1.00 70.81 70 ASN A N 1
ATOM 532 C CA . ASN A 1 70 ? 11.829 -6.674 -7.147 1.00 70.81 70 ASN A CA 1
ATOM 533 C C . ASN A 1 70 ? 10.713 -6.663 -6.095 1.00 70.81 70 ASN A C 1
ATOM 535 O O . ASN A 1 70 ? 9.528 -6.640 -6.423 1.00 70.81 70 ASN A O 1
ATOM 539 N N . LEU A 1 71 ? 11.091 -6.664 -4.815 1.00 82.81 71 LEU A N 1
ATOM 540 C CA . LEU A 1 71 ? 1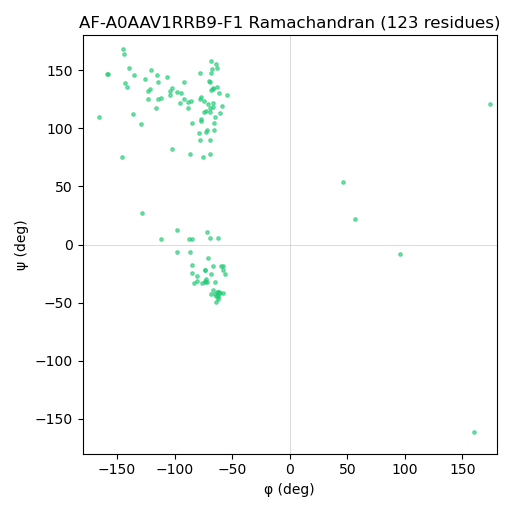0.126 -6.639 -3.718 1.00 82.81 71 LEU A CA 1
ATOM 541 C C . LEU A 1 71 ? 9.418 -5.273 -3.647 1.00 82.81 71 LEU A C 1
ATOM 543 O O . LEU A 1 71 ? 10.070 -4.238 -3.818 1.00 82.81 71 LEU A O 1
ATOM 547 N N . PRO A 1 72 ? 8.102 -5.242 -3.372 1.00 88.69 72 PRO A N 1
ATOM 548 C CA . PRO A 1 72 ? 7.390 -3.993 -3.145 1.00 88.69 72 PRO A CA 1
ATOM 549 C C . PRO A 1 72 ? 7.841 -3.350 -1.832 1.00 88.69 72 PRO A C 1
ATOM 551 O O . PRO A 1 72 ? 8.288 -4.032 -0.905 1.00 88.69 72 PRO A O 1
ATOM 554 N N . TRP A 1 73 ? 7.646 -2.041 -1.708 1.00 89.69 73 TRP A N 1
ATOM 555 C CA . TRP A 1 73 ? 7.802 -1.371 -0.424 1.00 89.69 73 TRP A CA 1
ATOM 556 C C . TRP A 1 73 ? 6.613 -1.686 0.471 1.00 89.69 73 TRP A C 1
ATOM 558 O O . TRP A 1 73 ? 5.461 -1.450 0.107 1.00 89.69 73 TRP A O 1
ATOM 568 N N . LEU A 1 74 ? 6.897 -2.233 1.649 1.00 89.31 74 LEU A N 1
ATOM 569 C CA . LEU A 1 74 ? 5.880 -2.577 2.631 1.00 89.31 74 LEU A CA 1
ATOM 570 C C . LEU A 1 74 ? 5.666 -1.423 3.599 1.00 89.31 74 LEU A C 1
ATOM 572 O O . LEU A 1 74 ? 6.617 -0.786 4.056 1.00 89.31 74 LEU A O 1
ATOM 576 N N . SER A 1 75 ? 4.404 -1.187 3.951 1.00 86.94 75 SER A N 1
ATOM 577 C CA . SER A 1 75 ? 4.102 -0.318 5.076 1.00 86.94 75 SER A CA 1
ATOM 578 C C . SER A 1 75 ? 4.671 -0.932 6.363 1.00 86.94 75 SER A C 1
ATOM 580 O O . SER A 1 75 ? 4.735 -2.156 6.488 1.00 86.94 75 SER A O 1
ATOM 582 N N . PRO A 1 76 ? 5.016 -0.116 7.369 1.00 86.19 76 PRO A N 1
ATOM 583 C CA . PRO A 1 76 ? 5.520 -0.605 8.654 1.00 86.19 76 PRO A CA 1
ATOM 584 C C . PRO A 1 76 ? 4.596 -1.596 9.385 1.00 86.19 76 PRO A C 1
ATOM 586 O O . PRO A 1 76 ? 5.048 -2.371 10.221 1.00 86.19 76 PRO A O 1
ATOM 589 N N . SER A 1 77 ? 3.286 -1.536 9.118 1.00 86.00 77 SER A N 1
ATOM 590 C CA . SER A 1 77 ? 2.285 -2.461 9.667 1.00 86.00 77 SER A CA 1
ATOM 591 C C . SER A 1 77 ? 2.107 -3.736 8.833 1.00 86.00 77 SER A C 1
ATOM 593 O O . SER A 1 77 ? 1.363 -4.646 9.221 1.00 86.00 77 SER A O 1
ATOM 595 N N . ASN A 1 78 ? 2.758 -3.792 7.670 1.00 88.50 78 ASN A N 1
ATOM 596 C CA . ASN A 1 78 ? 2.610 -4.809 6.638 1.00 88.50 78 ASN A CA 1
ATOM 597 C C . ASN A 1 78 ? 1.166 -4.955 6.138 1.00 88.50 78 ASN A C 1
ATOM 599 O O . ASN A 1 78 ? 0.803 -6.008 5.621 1.00 88.50 78 ASN A O 1
ATOM 603 N N . ASP A 1 79 ? 0.324 -3.937 6.312 1.00 89.56 79 ASP A N 1
ATOM 604 C CA . ASP A 1 79 ? -1.048 -3.960 5.800 1.00 89.56 79 ASP A CA 1
ATOM 605 C C . ASP A 1 79 ? -1.096 -3.560 4.329 1.00 89.56 79 ASP A C 1
ATOM 607 O O . ASP A 1 79 ? -1.895 -4.114 3.577 1.00 89.56 79 ASP A O 1
ATOM 611 N N . PHE A 1 80 ? -0.205 -2.660 3.909 1.00 90.25 80 PHE A N 1
ATOM 612 C CA . PHE A 1 80 ? -0.139 -2.144 2.547 1.00 90.25 80 PHE A CA 1
ATOM 613 C C . PHE A 1 80 ? 1.213 -2.437 1.907 1.00 90.25 80 PHE A C 1
ATOM 615 O O . PHE A 1 80 ? 2.246 -2.491 2.577 1.00 90.25 80 PHE A O 1
ATOM 622 N N . ALA A 1 81 ? 1.193 -2.586 0.591 1.00 91.56 81 ALA A N 1
ATOM 623 C CA . ALA A 1 81 ? 2.367 -2.655 -0.259 1.00 91.56 81 ALA A CA 1
ATOM 624 C C . ALA A 1 81 ? 2.246 -1.607 -1.366 1.00 91.56 81 ALA A C 1
ATOM 626 O O . ALA A 1 81 ? 1.151 -1.386 -1.882 1.00 91.56 81 ALA A O 1
ATOM 627 N N . PHE A 1 82 ? 3.363 -0.982 -1.723 1.00 91.12 82 PHE A N 1
ATOM 628 C CA . PHE A 1 82 ? 3.481 -0.028 -2.818 1.00 91.12 82 PHE A CA 1
ATOM 629 C C . PHE A 1 82 ? 4.552 -0.498 -3.801 1.00 91.12 82 PHE A C 1
ATOM 631 O O . PHE A 1 82 ? 5.661 -0.862 -3.404 1.00 91.12 82 PHE A O 1
ATOM 638 N N . GLY A 1 83 ? 4.236 -0.478 -5.092 1.00 90.38 83 GLY A N 1
ATOM 639 C CA . GLY A 1 83 ? 5.193 -0.823 -6.134 1.00 90.38 83 GLY A CA 1
ATOM 640 C C . GLY A 1 83 ? 4.540 -1.198 -7.453 1.00 90.38 83 GLY A C 1
ATOM 641 O O . GLY A 1 83 ? 3.389 -0.856 -7.716 1.00 90.38 83 GLY A O 1
ATOM 642 N N . PHE A 1 84 ? 5.301 -1.885 -8.299 1.00 89.19 84 PHE A N 1
ATOM 643 C CA . PHE A 1 84 ? 4.815 -2.374 -9.582 1.00 89.19 84 PHE A CA 1
ATOM 644 C C . PHE A 1 84 ? 4.129 -3.728 -9.405 1.00 89.19 84 PHE A C 1
ATOM 646 O O . PHE A 1 84 ? 4.727 -4.671 -8.894 1.00 89.19 84 PHE A O 1
ATOM 653 N N . ARG A 1 85 ? 2.872 -3.820 -9.835 1.00 85.56 85 ARG A N 1
ATOM 654 C CA . ARG A 1 85 ? 2.064 -5.040 -9.831 1.00 85.56 85 ARG A CA 1
ATOM 655 C C . ARG A 1 85 ? 1.823 -5.474 -11.271 1.00 85.56 85 ARG A C 1
ATOM 657 O O . ARG A 1 85 ? 1.331 -4.679 -12.071 1.00 85.56 85 ARG A O 1
ATOM 664 N N . GLN A 1 86 ? 2.147 -6.718 -11.593 1.00 83.81 86 GLN A N 1
ATOM 665 C CA . GLN A 1 86 ? 1.795 -7.309 -12.881 1.00 83.81 86 GLN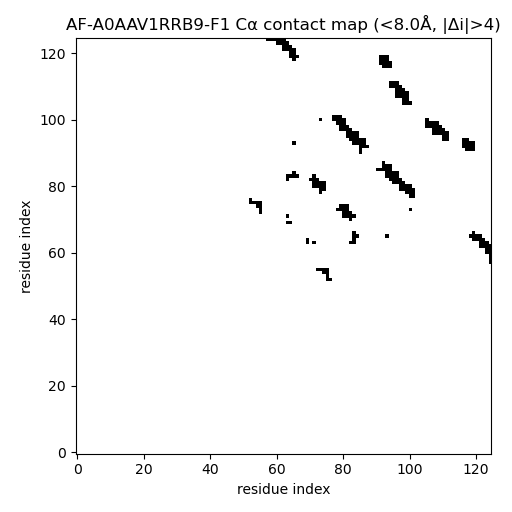 A CA 1
ATOM 666 C C . GLN A 1 86 ? 0.275 -7.536 -12.937 1.00 83.81 86 GLN A C 1
ATOM 668 O O . GLN A 1 86 ? -0.346 -7.877 -11.922 1.00 83.81 86 GLN A O 1
ATOM 673 N N . LEU A 1 87 ? -0.353 -7.285 -14.088 1.00 78.62 87 LEU A N 1
ATOM 674 C CA . LEU A 1 87 ? -1.800 -7.505 -14.238 1.00 78.62 87 LEU A CA 1
ATOM 675 C C . LEU A 1 87 ? -2.157 -8.977 -14.496 1.00 78.62 87 LEU A C 1
ATOM 677 O O . LEU A 1 87 ? -3.272 -9.383 -14.174 1.00 78.62 87 LEU A O 1
ATOM 681 N N . SER A 1 88 ? -1.242 -9.750 -15.079 1.00 75.94 88 SER A N 1
ATOM 682 C CA . SER A 1 88 ? -1.436 -11.146 -15.480 1.00 75.94 88 SER A CA 1
ATOM 683 C C . SER A 1 88 ? -0.076 -11.833 -15.612 1.00 75.94 88 SER A C 1
ATOM 685 O O . SER A 1 88 ? 0.874 -11.190 -16.053 1.00 75.94 88 SER A O 1
ATOM 687 N N . ASP A 1 89 ? 0.003 -13.128 -15.299 1.00 70.81 89 ASP A N 1
ATOM 688 C CA . ASP A 1 89 ? 1.253 -13.912 -15.276 1.00 70.81 89 ASP A CA 1
ATOM 689 C C . ASP A 1 89 ? 1.995 -13.956 -16.630 1.00 70.81 89 ASP A C 1
ATOM 691 O O . ASP A 1 89 ? 3.182 -14.260 -16.678 1.00 70.81 89 ASP A O 1
ATOM 695 N N . ASN A 1 90 ? 1.307 -13.650 -17.737 1.00 67.75 90 ASN A N 1
ATOM 696 C CA . ASN A 1 90 ? 1.871 -13.661 -19.094 1.00 67.75 90 ASN A CA 1
ATOM 697 C C . ASN A 1 90 ? 1.997 -12.267 -19.729 1.00 67.75 90 ASN A C 1
ATOM 699 O O . ASN A 1 90 ? 2.338 -12.170 -20.908 1.00 67.75 90 ASN A O 1
ATOM 703 N N . ASP A 1 91 ? 1.694 -11.201 -18.988 1.00 69.12 91 ASP A N 1
ATOM 704 C CA . ASP A 1 91 ? 1.728 -9.842 -19.520 1.00 69.12 91 ASP A CA 1
ATOM 705 C C . ASP A 1 91 ? 2.968 -9.105 -19.019 1.00 69.12 91 ASP A C 1
ATOM 707 O O . ASP A 1 91 ? 3.160 -8.950 -17.817 1.00 69.12 91 ASP A O 1
ATOM 711 N N . ASP A 1 92 ? 3.737 -8.506 -19.924 1.00 75.25 92 ASP A N 1
ATOM 712 C CA . ASP A 1 92 ? 4.824 -7.587 -19.555 1.00 75.25 92 ASP A CA 1
ATOM 713 C C . ASP A 1 92 ? 4.298 -6.258 -18.972 1.00 75.25 92 ASP A C 1
ATOM 715 O O . ASP A 1 92 ? 5.057 -5.321 -18.751 1.00 75.25 92 ASP A O 1
ATOM 719 N N . PHE A 1 93 ? 2.987 -6.118 -18.752 1.00 79.38 93 PHE A N 1
ATOM 720 C CA . PHE A 1 93 ? 2.373 -4.883 -18.282 1.00 79.38 93 PHE A CA 1
ATOM 721 C C . PHE A 1 93 ? 2.354 -4.800 -16.760 1.00 79.38 93 PHE A C 1
ATOM 723 O O . PHE A 1 93 ? 1.647 -5.544 -16.074 1.00 79.38 93 PHE A O 1
ATOM 730 N N . PHE A 1 94 ? 3.050 -3.788 -16.251 1.00 83.56 94 PHE A N 1
ATOM 731 C CA . PHE A 1 94 ? 3.066 -3.456 -14.836 1.00 83.56 94 PHE A CA 1
ATOM 732 C C . PHE A 1 94 ? 2.248 -2.199 -14.549 1.00 83.56 94 PHE A C 1
ATOM 734 O O . PHE A 1 94 ? 2.236 -1.236 -15.320 1.00 83.56 94 PHE A O 1
ATOM 741 N N . LEU A 1 95 ? 1.587 -2.203 -13.395 1.00 86.88 95 LEU A N 1
ATOM 742 C CA . LEU A 1 95 ? 0.857 -1.072 -12.843 1.00 86.88 95 LEU A CA 1
ATOM 743 C C . LEU A 1 95 ? 1.535 -0.607 -11.562 1.00 86.88 95 LEU A C 1
ATOM 745 O O . LEU A 1 95 ? 1.698 -1.391 -10.629 1.00 86.88 95 LEU A O 1
ATOM 749 N N . LEU A 1 96 ? 1.892 0.673 -11.493 1.00 89.06 96 LEU A N 1
ATOM 750 C CA . LEU A 1 96 ? 2.306 1.270 -10.231 1.00 89.06 96 LEU A CA 1
ATOM 751 C C . LEU A 1 96 ? 1.074 1.439 -9.341 1.00 89.06 96 LEU A C 1
ATOM 753 O O . LEU A 1 96 ? 0.163 2.204 -9.669 1.00 89.06 96 LEU A O 1
ATOM 757 N N . ALA A 1 97 ? 1.038 0.716 -8.231 1.00 90.94 97 ALA A N 1
ATOM 758 C CA . ALA A 1 97 ? -0.142 0.626 -7.392 1.00 90.94 97 ALA A CA 1
ATOM 759 C C . ALA A 1 97 ? 0.202 0.521 -5.906 1.00 90.94 97 ALA A C 1
ATOM 761 O O . ALA A 1 97 ? 1.341 0.277 -5.508 1.00 90.94 97 ALA A O 1
ATOM 762 N N . MET A 1 98 ? -0.837 0.684 -5.097 1.00 92.75 98 MET A N 1
ATOM 763 C CA . MET A 1 98 ? -0.865 0.358 -3.685 1.00 92.75 98 MET A CA 1
ATOM 764 C C . MET A 1 98 ? -1.982 -0.659 -3.441 1.00 92.75 98 MET A C 1
ATOM 766 O O . MET A 1 98 ? -3.097 -0.492 -3.940 1.00 92.75 98 MET A O 1
ATOM 770 N N . TRP A 1 99 ? -1.694 -1.714 -2.685 1.00 92.31 99 TRP A N 1
ATOM 771 C CA . TRP A 1 99 ? -2.634 -2.809 -2.419 1.00 92.31 99 TRP A CA 1
ATOM 772 C C . TRP A 1 99 ? -2.496 -3.349 -0.999 1.00 92.31 99 TRP A C 1
ATOM 774 O O . TRP A 1 99 ? -1.484 -3.120 -0.331 1.00 92.31 99 TRP A O 1
ATOM 784 N N . TYR A 1 100 ? -3.499 -4.100 -0.541 1.00 91.56 100 TYR A N 1
ATOM 785 C CA . TYR A 1 100 ? -3.418 -4.811 0.734 1.00 91.56 100 TYR A CA 1
ATOM 786 C C . TYR A 1 100 ? -2.445 -5.989 0.646 1.00 91.56 100 TYR A C 1
ATOM 788 O O . TYR A 1 100 ? -2.632 -6.911 -0.147 1.00 91.56 100 TYR A O 1
ATOM 796 N N . TYR A 1 101 ? -1.405 -5.993 1.477 1.00 89.62 101 TYR A N 1
ATOM 797 C CA . TYR A 1 101 ? -0.358 -7.016 1.413 1.00 89.62 101 TYR A CA 1
ATOM 798 C C . TYR A 1 101 ? -0.799 -8.363 2.007 1.00 89.62 101 TYR A C 1
ATOM 800 O O . TYR A 1 101 ? -0.388 -9.411 1.507 1.00 89.62 101 TYR A O 1
ATOM 808 N N . LYS A 1 102 ? -1.648 -8.329 3.044 1.00 89.88 102 LYS A N 1
ATOM 809 C CA . LYS A 1 102 ? -2.128 -9.510 3.789 1.00 89.88 102 LYS A CA 1
ATOM 810 C C . LYS A 1 102 ? -3.333 -10.210 3.154 1.00 89.88 102 LYS A C 1
ATOM 812 O O . LYS A 1 102 ? -3.619 -11.346 3.517 1.00 89.88 102 LYS A O 1
ATOM 817 N N . ILE A 1 103 ? -4.048 -9.547 2.244 1.00 87.56 103 ILE A N 1
ATOM 818 C CA . ILE A 1 103 ? -5.232 -10.112 1.584 1.00 87.56 103 ILE A CA 1
ATOM 819 C C . ILE A 1 103 ? -4.769 -10.792 0.288 1.00 87.56 103 ILE A C 1
ATOM 821 O O . ILE A 1 103 ? -4.115 -10.128 -0.514 1.00 87.56 103 ILE A O 1
ATOM 825 N N . PRO A 1 104 ? -5.072 -12.084 0.064 1.00 78.50 104 PRO A N 1
ATOM 826 C CA . PRO A 1 104 ? -4.565 -12.840 -1.086 1.00 78.50 104 PRO A CA 1
ATOM 827 C C . PRO A 1 104 ? -5.071 -12.312 -2.432 1.00 78.50 104 PRO A C 1
ATOM 829 O O . PRO A 1 104 ? -4.305 -12.306 -3.393 1.00 78.50 104 PRO A O 1
ATOM 832 N N . ASP A 1 105 ? -6.291 -11.774 -2.475 1.00 79.12 105 ASP A N 1
ATOM 833 C CA . ASP A 1 105 ? -6.832 -11.113 -3.671 1.00 79.12 105 ASP A CA 1
ATOM 834 C C . ASP A 1 105 ? -6.071 -9.809 -3.995 1.00 79.12 105 ASP A C 1
ATOM 836 O O . ASP A 1 105 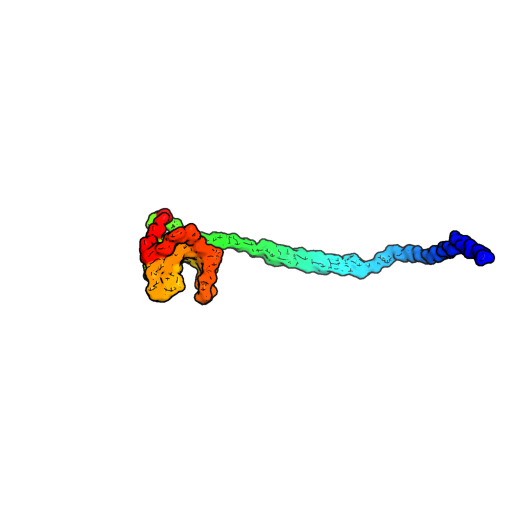? -6.043 -9.353 -5.141 1.00 79.12 105 ASP A O 1
ATOM 840 N N . ARG A 1 106 ? -5.337 -9.266 -3.004 1.00 71.31 106 ARG A N 1
ATOM 841 C CA . ARG A 1 106 ? -4.459 -8.089 -3.104 1.00 71.31 106 ARG A CA 1
ATOM 842 C C . ARG A 1 106 ? -5.155 -6.946 -3.836 1.00 71.31 106 ARG A C 1
ATOM 844 O O . ARG A 1 106 ? -4.621 -6.426 -4.823 1.00 71.31 106 ARG A O 1
ATOM 851 N N . ASP A 1 107 ? -6.339 -6.596 -3.339 1.00 85.44 107 ASP A N 1
ATOM 852 C CA . ASP A 1 107 ? -7.157 -5.521 -3.885 1.00 85.44 107 ASP A CA 1
ATOM 853 C C . ASP A 1 107 ? -6.358 -4.222 -3.946 1.00 85.44 107 ASP A C 1
ATOM 855 O O . ASP A 1 107 ? -5.729 -3.789 -2.970 1.00 85.44 107 ASP A O 1
ATOM 859 N N . ILE A 1 108 ? -6.375 -3.618 -5.131 1.00 89.00 108 ILE A N 1
ATOM 860 C CA . ILE A 1 108 ? -5.716 -2.350 -5.404 1.00 89.00 108 ILE A CA 1
ATOM 861 C C . ILE A 1 108 ? -6.557 -1.250 -4.764 1.00 89.00 108 ILE A C 1
ATOM 863 O O . ILE A 1 108 ? -7.679 -0.984 -5.187 1.00 89.00 108 ILE A O 1
ATOM 867 N N . VAL A 1 109 ? -5.997 -0.592 -3.753 1.00 92.25 109 VAL A N 1
ATOM 868 C CA . VAL A 1 109 ? -6.640 0.551 -3.090 1.00 92.25 109 VAL A CA 1
ATOM 869 C C . VAL A 1 109 ? -6.374 1.855 -3.830 1.00 92.25 109 VAL A C 1
ATOM 871 O O . VAL A 1 109 ? -7.142 2.807 -3.718 1.00 92.25 109 VAL A O 1
ATOM 874 N N . TRP A 1 110 ? -5.278 1.904 -4.587 1.00 92.50 110 TRP A N 1
ATOM 875 C CA . TRP A 1 110 ? -4.904 3.039 -5.415 1.00 92.50 110 TRP A CA 1
ATOM 876 C C . TRP A 1 110 ? -3.963 2.594 -6.532 1.00 92.50 110 TRP A C 1
ATOM 878 O O . TRP A 1 110 ? -3.124 1.718 -6.328 1.00 92.50 110 TRP A O 1
ATOM 888 N N . TYR A 1 111 ? -4.049 3.229 -7.694 1.00 89.69 111 TYR A N 1
ATOM 889 C CA . TYR A 1 111 ? -3.081 3.057 -8.770 1.00 89.69 111 TYR A CA 1
ATOM 890 C C . TYR A 1 111 ? -2.771 4.391 -9.433 1.00 89.69 111 TYR A C 1
ATOM 892 O O . TYR A 1 111 ? -3.608 5.297 -9.469 1.00 89.69 111 TYR A O 1
ATOM 900 N N . ALA A 1 112 ? -1.562 4.504 -9.975 1.00 86.69 112 ALA A N 1
ATOM 901 C CA . ALA A 1 112 ? -1.191 5.658 -10.768 1.00 86.69 112 ALA A CA 1
ATOM 902 C C . ALA A 1 112 ? -2.020 5.647 -12.055 1.00 86.69 112 ALA A C 1
ATOM 904 O O . ALA A 1 112 ? -1.924 4.718 -12.859 1.00 86.69 112 ALA A O 1
ATOM 905 N N . ASN A 1 113 ? -2.835 6.683 -12.254 1.00 76.62 113 ASN A N 1
ATOM 906 C CA . ASN A 1 113 ? -3.551 6.885 -13.506 1.00 76.62 113 ASN A CA 1
ATOM 907 C C . ASN A 1 113 ? -2.570 7.410 -14.562 1.00 76.62 113 ASN A C 1
ATOM 909 O O . ASN A 1 113 ? -2.503 8.608 -14.831 1.00 76.62 113 ASN A O 1
ATOM 913 N N . GLY A 1 114 ? -1.731 6.517 -15.076 1.00 63.16 114 GLY A N 1
ATOM 914 C CA . GLY A 1 114 ? -0.880 6.792 -16.218 1.00 63.16 114 GLY A CA 1
ATOM 915 C C . GLY A 1 114 ? -1.573 6.318 -17.484 1.00 63.16 114 GLY A C 1
ATOM 916 O O . GLY A 1 114 ? -1.944 5.151 -17.578 1.00 63.16 114 GLY A O 1
ATOM 917 N N . ASP A 1 115 ? -1.638 7.167 -18.508 1.00 58.94 115 ASP A N 1
ATOM 918 C CA . ASP A 1 115 ? -2.053 6.778 -19.869 1.00 58.94 115 ASP A CA 1
ATOM 919 C C . ASP A 1 115 ? -1.103 5.741 -20.515 1.00 58.94 115 ASP A C 1
ATOM 921 O O . ASP A 1 115 ? -1.220 5.40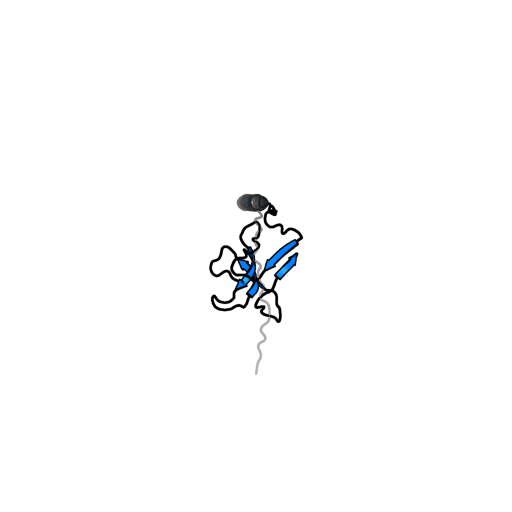1 -21.692 1.00 58.94 115 ASP A O 1
ATOM 925 N N . ARG A 1 116 ? -0.114 5.244 -19.762 1.00 60.00 116 ARG A N 1
ATOM 926 C CA . ARG A 1 116 ? 0.925 4.323 -20.200 1.00 60.00 116 ARG A CA 1
ATOM 927 C C . ARG A 1 116 ? 1.006 3.146 -19.241 1.00 60.00 116 ARG A C 1
ATOM 929 O O . ARG A 1 116 ? 1.584 3.245 -18.163 1.00 60.00 116 ARG A O 1
ATOM 936 N N . LYS A 1 117 ? 0.472 2.006 -19.676 1.00 60.34 117 LYS A N 1
ATOM 937 C CA . LYS A 1 117 ? 0.934 0.710 -19.175 1.00 60.34 117 LYS A CA 1
ATOM 938 C C . LYS A 1 117 ? 2.366 0.540 -19.673 1.00 60.34 117 LYS A C 1
ATOM 940 O O . LYS A 1 117 ? 2.596 0.643 -20.877 1.00 60.34 117 LYS A O 1
ATOM 945 N N . SER A 1 118 ? 3.320 0.365 -18.768 1.00 59.59 118 SER A N 1
ATOM 946 C CA . SER A 1 118 ? 4.733 0.301 -19.134 1.00 59.59 118 SER A CA 1
ATOM 947 C C . SER A 1 118 ? 5.230 -1.135 -19.088 1.00 59.59 118 SER A C 1
ATOM 949 O O . SER A 1 118 ? 4.991 -1.841 -18.109 1.00 59.59 118 SER A O 1
ATOM 951 N N . CYS A 1 119 ? 5.929 -1.547 -20.147 1.00 56.62 119 CYS A N 1
ATOM 952 C CA . CYS A 1 119 ? 6.602 -2.842 -20.203 1.00 56.62 119 CYS A CA 1
ATOM 953 C C . CYS A 1 119 ? 7.862 -2.874 -19.327 1.00 56.62 119 CYS A C 1
ATOM 955 O O . CYS A 1 119 ? 8.333 -3.940 -18.947 1.00 56.62 119 CYS A O 1
ATOM 957 N N . THR A 1 120 ? 8.441 -1.709 -19.013 1.00 62.31 120 THR A N 1
ATOM 958 C CA . THR A 1 120 ? 9.617 -1.570 -18.144 1.00 62.31 120 THR A CA 1
ATOM 959 C C . THR A 1 120 ? 9.765 -0.106 -17.736 1.00 62.31 120 THR A C 1
ATOM 961 O O . THR A 1 120 ? 10.131 0.743 -18.548 1.00 62.31 120 THR A O 1
ATOM 964 N N . GLU A 1 121 ? 9.520 0.207 -16.466 1.00 70.94 121 GLU A N 1
ATOM 965 C CA . GLU A 1 121 ? 9.763 1.539 -15.911 1.00 70.94 121 GLU A CA 1
ATOM 966 C C . GLU A 1 121 ? 10.448 1.437 -14.553 1.00 70.94 121 GLU A C 1
ATOM 968 O O . GLU A 1 121 ? 10.240 0.486 -13.795 1.00 70.94 121 GLU A O 1
ATOM 973 N N . ARG A 1 122 ? 11.312 2.414 -14.271 1.00 76.56 122 ARG A N 1
ATOM 974 C CA . ARG A 1 122 ? 12.013 2.543 -12.998 1.00 76.56 122 ARG A CA 1
ATOM 975 C C . ARG A 1 122 ? 11.700 3.903 -12.406 1.00 76.56 122 ARG A C 1
ATOM 977 O O . ARG A 1 122 ? 11.987 4.924 -13.024 1.00 76.56 122 ARG A O 1
ATOM 984 N N . ILE A 1 123 ? 11.211 3.900 -11.177 1.00 79.38 123 ILE A N 1
ATOM 985 C CA . ILE A 1 123 ? 11.006 5.105 -10.380 1.00 79.38 123 ILE A CA 1
ATOM 986 C C . ILE A 1 123 ? 12.149 5.196 -9.381 1.00 79.38 123 ILE A C 1
ATOM 988 O O . ILE A 1 123 ? 12.519 4.192 -8.776 1.00 79.38 123 ILE A O 1
ATOM 992 N N . LYS A 1 124 ? 12.726 6.388 -9.244 1.00 81.38 124 LYS A N 1
ATOM 993 C CA . LYS A 1 124 ? 13.761 6.711 -8.258 1.00 81.38 124 LYS A CA 1
ATOM 994 C C . LYS A 1 124 ? 13.202 7.736 -7.282 1.00 81.38 124 LYS A C 1
ATOM 996 O O . LYS A 1 124 ? 12.495 8.643 -7.720 1.00 81.38 124 LYS A O 1
ATOM 1001 N N . VAL A 1 125 ? 13.526 7.566 -6.006 1.00 75.69 125 VAL A N 1
ATOM 1002 C CA . VAL A 1 125 ? 13.233 8.530 -4.934 1.00 75.69 125 VAL A CA 1
ATOM 1003 C C . VAL A 1 125 ? 14.412 9.465 -4.741 1.00 75.69 125 VAL A C 1
ATOM 1005 O O . VAL A 1 125 ? 15.565 8.972 -4.747 1.00 75.69 125 VAL A O 1
#

Foldseek 3Di:
DDDDDDDDDDDDDDDDPDDPPPPDPVVVVVVVVVVVVVVVVVVVVVPDDPDQDPQQDDDAFDKAKLDPPGAFRAGPVNQKTFGWDDPDPPDLFTWGFMFGRPDPVGDTPGTPPDPDRDSMDMDGD